Protein AF-A0A2V9UBF6-F1 (afdb_monomer)

Solvent-accessible surface area (backbone atoms only — not comparable to full-atom values): 5575 Å² total; per-residue (Å²): 131,90,56,64,65,63,50,51,53,51,42,51,51,49,51,49,48,39,55,69,41,23,30,45,96,83,71,82,54,62,39,90,66,41,74,80,34,46,72,54,48,55,58,55,69,70,48,52,74,69,54,48,52,48,40,49,52,54,27,50,80,67,75,36,40,70,65,50,43,52,33,50,34,54,44,21,60,78,66,69,36,58,70,56,33,68,60,33,52,63,54,52,55,52,62,74,74,108

Radius of gyration: 12.73 Å; Cα contacts (8 Å, |Δi|>4): 82; chains: 1; bounding box: 30×32×28 Å

Foldseek 3Di:
DPPPVVLLVVLVVLLVQCQVQ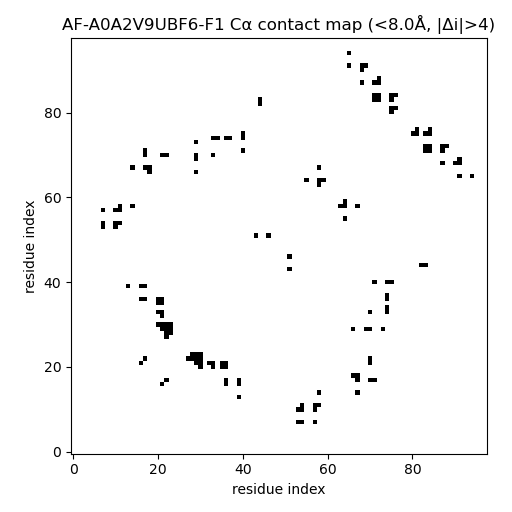QCDPPLPAGDPDLPSNVVSLVVQVPDDPVSVVSSLVSCVVVVNNLSSLRSNLVVCVVVVVVVSNVVSVVSNVVVVVD

Structure (mmCIF, N/CA/C/O backbone):
data_AF-A0A2V9UBF6-F1
#
_entry.id   AF-A0A2V9UBF6-F1
#
loop_
_atom_site.group_PDB
_atom_site.id
_atom_site.type_symbol
_atom_site.label_atom_id
_atom_site.label_alt_id
_atom_site.label_comp_id
_atom_site.label_asym_id
_atom_site.label_entity_id
_atom_site.label_seq_id
_atom_site.pdbx_PDB_ins_code
_atom_site.Cartn_x
_atom_site.Cartn_y
_atom_site.Cartn_z
_atom_site.occupancy
_atom_site.B_iso_or_equiv
_atom_site.auth_seq_id
_atom_site.auth_comp_id
_atom_site.auth_asym_id
_atom_site.auth_atom_id
_atom_site.pdbx_PDB_model_num
ATOM 1 N N . MET A 1 1 ? -17.025 20.425 9.502 1.00 43.81 1 MET A N 1
ATOM 2 C CA . MET A 1 1 ? -15.566 20.311 9.728 1.00 43.81 1 MET A CA 1
ATOM 3 C C . MET A 1 1 ? -14.948 19.706 8.470 1.00 43.81 1 MET A C 1
ATOM 5 O O . MET A 1 1 ? -15.336 18.593 8.143 1.00 43.81 1 MET A O 1
ATOM 9 N N . PRO A 1 2 ? -14.074 20.403 7.720 1.00 49.66 2 PRO A N 1
ATOM 10 C CA . PRO A 1 2 ? -13.461 19.865 6.507 1.00 49.66 2 PRO A CA 1
ATOM 11 C C . PRO A 1 2 ? -12.192 19.087 6.887 1.00 49.66 2 PRO A C 1
ATOM 13 O O . PRO A 1 2 ? -11.071 19.570 6.756 1.00 49.66 2 PRO A O 1
ATOM 16 N N . THR A 1 3 ? -12.364 17.903 7.469 1.00 58.78 3 THR A N 1
ATOM 17 C CA . THR A 1 3 ? -11.255 16.994 7.817 1.00 58.78 3 THR A CA 1
ATOM 18 C C . THR A 1 3 ? -10.953 15.984 6.709 1.00 58.78 3 THR A C 1
ATOM 20 O O . THR A 1 3 ? -9.835 15.478 6.661 1.00 58.78 3 THR A O 1
ATOM 23 N N . GLY A 1 4 ? -11.897 15.756 5.786 1.00 61.75 4 GLY A N 1
ATOM 24 C CA . GLY A 1 4 ? -11.762 14.774 4.703 1.00 61.75 4 GLY A CA 1
ATOM 25 C C . GLY A 1 4 ? -10.609 15.070 3.742 1.00 61.75 4 GLY A C 1
ATOM 26 O O . GLY A 1 4 ? -9.833 14.178 3.424 1.00 61.75 4 GLY A O 1
ATOM 27 N N . ASP A 1 5 ? -10.408 16.331 3.346 1.00 70.12 5 ASP A N 1
ATOM 28 C CA . ASP A 1 5 ? -9.336 16.656 2.396 1.00 70.12 5 ASP A CA 1
ATOM 29 C C . ASP A 1 5 ? -7.950 16.397 2.988 1.00 70.12 5 ASP A C 1
ATOM 31 O O . ASP A 1 5 ? -7.097 15.809 2.329 1.00 70.12 5 ASP A O 1
ATOM 35 N N . LYS A 1 6 ? -7.714 16.754 4.256 1.00 77.94 6 LYS A N 1
ATOM 36 C CA . LYS A 1 6 ? -6.416 16.507 4.907 1.00 77.94 6 LYS A CA 1
ATOM 37 C C . LYS A 1 6 ? -6.094 15.017 5.001 1.00 77.94 6 LYS A C 1
ATOM 39 O O . LYS A 1 6 ? -4.933 14.644 4.854 1.00 77.94 6 LYS A O 1
ATOM 44 N N . GLN A 1 7 ? -7.103 14.184 5.239 1.00 80.50 7 GLN A N 1
ATOM 45 C CA . GLN A 1 7 ? -6.930 12.741 5.346 1.00 80.50 7 GLN A CA 1
ATOM 46 C C . GLN A 1 7 ? -6.627 12.113 3.979 1.00 80.50 7 GLN A C 1
ATOM 48 O O . GLN A 1 7 ? -5.636 11.395 3.842 1.00 80.50 7 GLN A O 1
ATOM 53 N N . LYS A 1 8 ? -7.355 12.505 2.927 1.00 84.25 8 LYS A N 1
ATOM 54 C CA . LYS A 1 8 ? -7.054 12.105 1.543 1.00 84.25 8 LYS A CA 1
ATOM 55 C C . LYS A 1 8 ? -5.637 12.470 1.114 1.00 84.25 8 LYS A C 1
ATOM 57 O O . LYS A 1 8 ? -4.949 11.644 0.524 1.00 84.25 8 LYS A O 1
ATOM 62 N N . HIS A 1 9 ? -5.160 13.668 1.461 1.00 87.31 9 HIS A N 1
ATOM 63 C CA . HIS A 1 9 ? -3.783 14.077 1.160 1.00 87.31 9 HIS A CA 1
ATOM 64 C C . HIS A 1 9 ? -2.744 13.199 1.869 1.00 87.31 9 HIS A C 1
ATOM 66 O O . HIS A 1 9 ? -1.703 12.898 1.287 1.00 87.31 9 HIS A O 1
ATOM 72 N N . LYS A 1 10 ? -3.014 12.751 3.103 1.00 89.00 10 LYS A N 1
ATOM 73 C CA . LYS A 1 10 ? -2.134 11.805 3.806 1.00 89.00 10 LYS A CA 1
ATOM 74 C C . LYS A 1 10 ? -2.110 10.446 3.117 1.00 89.00 10 LYS A C 1
ATOM 76 O O . LYS A 1 10 ? -1.025 9.921 2.885 1.00 89.00 10 LYS A O 1
ATOM 81 N N . HIS A 1 11 ? -3.274 9.902 2.759 1.00 91.69 11 HIS A N 1
ATOM 82 C CA . HIS A 1 11 ? -3.354 8.629 2.043 1.00 91.69 11 HIS A CA 1
ATOM 83 C C . HIS A 1 11 ? -2.655 8.708 0.686 1.00 91.69 11 HIS A C 1
ATOM 85 O O . HIS A 1 11 ? -1.858 7.831 0.366 1.00 91.69 11 HIS A O 1
ATOM 91 N N . LEU A 1 12 ? -2.846 9.801 -0.055 1.00 91.94 12 LEU A N 1
ATOM 92 C CA . LEU A 1 12 ? -2.146 10.043 -1.314 1.00 91.94 12 LEU A CA 1
ATOM 93 C C . LEU A 1 12 ? -0.627 10.135 -1.125 1.00 91.94 12 LEU A C 1
ATOM 95 O O . LEU A 1 12 ? 0.127 9.568 -1.912 1.00 91.94 12 LEU A O 1
ATOM 99 N N . ALA A 1 13 ? -0.160 10.805 -0.069 1.00 92.12 13 ALA A N 1
ATOM 100 C CA . ALA A 1 13 ? 1.264 10.866 0.244 1.00 92.12 13 ALA A CA 1
ATOM 101 C C . ALA A 1 13 ? 1.837 9.477 0.575 1.00 92.12 13 ALA A C 1
ATOM 103 O O . ALA A 1 13 ? 2.923 9.143 0.105 1.00 92.12 13 ALA A O 1
ATOM 104 N N . SER A 1 14 ? 1.107 8.655 1.335 1.00 92.00 14 SER A N 1
ATOM 105 C CA . SER A 1 14 ? 1.503 7.271 1.619 1.00 92.00 14 SER A CA 1
ATOM 106 C C . SER A 1 14 ? 1.521 6.411 0.355 1.00 92.00 14 SER A C 1
ATOM 108 O O . SER A 1 14 ? 2.496 5.707 0.122 1.00 92.00 14 SER A O 1
ATOM 110 N N . LEU A 1 15 ? 0.503 6.516 -0.504 1.00 93.69 15 LEU A N 1
ATOM 111 C CA . LEU A 1 15 ? 0.457 5.817 -1.792 1.00 93.69 15 LEU A CA 1
ATOM 112 C C . LEU A 1 15 ? 1.622 6.220 -2.692 1.00 93.69 15 LEU A C 1
ATOM 114 O O . LEU A 1 15 ? 2.277 5.360 -3.266 1.00 93.69 15 LEU A O 1
ATOM 118 N N . SER A 1 16 ? 1.924 7.515 -2.768 1.00 92.50 16 SER A N 1
ATOM 119 C CA . SER A 1 16 ? 3.071 8.025 -3.516 1.00 92.50 16 SER A CA 1
ATOM 120 C C . SER A 1 16 ? 4.371 7.385 -3.026 1.00 92.50 16 SER A C 1
ATOM 122 O O . SER A 1 16 ? 5.108 6.810 -3.824 1.00 92.50 16 SER A O 1
ATOM 124 N N . ARG A 1 17 ? 4.617 7.371 -1.709 1.00 93.31 17 ARG A N 1
ATOM 125 C CA . ARG A 1 17 ? 5.810 6.731 -1.132 1.00 93.31 17 ARG A CA 1
ATOM 126 C C . ARG A 1 17 ? 5.859 5.230 -1.410 1.00 93.31 17 ARG A C 1
ATOM 128 O O . ARG A 1 17 ? 6.906 4.746 -1.825 1.00 93.31 17 ARG A O 1
ATOM 135 N N . LEU A 1 18 ? 4.739 4.514 -1.294 1.00 93.31 18 LEU A N 1
ATOM 136 C CA . LEU A 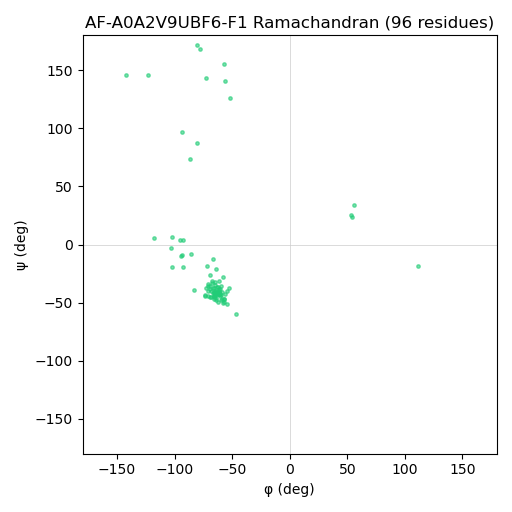1 18 ? 4.666 3.100 -1.679 1.00 93.31 18 LEU A CA 1
ATOM 137 C C . LEU A 1 18 ? 5.016 2.884 -3.153 1.00 93.31 18 LEU A C 1
ATOM 139 O O . LEU A 1 18 ? 5.698 1.920 -3.478 1.00 93.31 18 LEU A O 1
ATOM 143 N N . MET A 1 19 ? 4.563 3.753 -4.056 1.00 92.94 19 MET A N 1
ATOM 144 C CA . MET A 1 19 ? 4.833 3.600 -5.489 1.00 92.94 19 MET A CA 1
ATOM 145 C C . MET A 1 19 ? 6.279 3.937 -5.836 1.00 92.94 19 MET A C 1
ATOM 147 O O . MET A 1 19 ? 6.912 3.182 -6.567 1.00 92.94 19 MET A O 1
ATOM 151 N N . PHE A 1 20 ? 6.820 5.027 -5.292 1.00 91.44 20 PHE A N 1
ATOM 152 C CA . PHE A 1 20 ? 8.193 5.447 -5.572 1.00 91.44 20 PHE A CA 1
ATOM 153 C C . PHE A 1 20 ? 9.242 4.531 -4.942 1.00 91.44 20 PHE A C 1
ATOM 155 O O . PHE A 1 20 ? 10.284 4.305 -5.549 1.00 91.44 20 PHE A O 1
ATOM 162 N N . ASN A 1 21 ? 8.970 3.998 -3.751 1.00 92.44 21 ASN A N 1
ATOM 163 C CA . ASN A 1 21 ? 9.938 3.198 -3.003 1.00 92.44 21 ASN A CA 1
ATOM 164 C C . ASN A 1 21 ? 9.669 1.687 -3.084 1.00 92.44 21 ASN A C 1
ATOM 166 O O . ASN A 1 21 ? 10.556 0.892 -2.792 1.00 92.44 21 ASN A O 1
ATOM 170 N N . GLY A 1 22 ? 8.449 1.279 -3.440 1.00 90.19 22 GLY A N 1
ATOM 171 C CA . GLY A 1 22 ? 8.031 -0.123 -3.482 1.00 90.19 22 GLY A CA 1
ATOM 172 C C . GLY A 1 22 ? 8.183 -0.788 -4.846 1.00 90.19 22 GLY A C 1
ATOM 173 O O . GLY A 1 22 ? 8.058 -2.007 -4.925 1.00 90.19 22 GLY A O 1
ATOM 174 N N . TYR A 1 23 ? 8.487 -0.039 -5.908 1.00 90.50 23 TYR A N 1
ATOM 175 C CA . TYR A 1 23 ? 8.726 -0.571 -7.251 1.00 90.50 23 TYR A CA 1
ATOM 176 C C . TYR A 1 23 ? 10.099 -0.176 -7.782 1.00 90.50 23 TYR A C 1
ATOM 178 O O . TYR A 1 23 ? 10.594 0.921 -7.535 1.00 90.50 23 TYR A O 1
ATOM 186 N N . SER A 1 24 ? 10.697 -1.079 -8.556 1.00 80.62 24 SER A N 1
ATOM 187 C CA . SER A 1 24 ? 11.817 -0.749 -9.431 1.00 80.62 24 SER A CA 1
ATOM 188 C C . SER A 1 24 ? 11.322 -0.044 -10.701 1.00 80.62 24 SER A C 1
ATOM 190 O O . SER A 1 24 ? 10.121 -0.006 -11.000 1.00 80.62 24 SER A O 1
ATOM 192 N N . ALA A 1 25 ? 12.258 0.530 -11.463 1.00 74.12 25 ALA A N 1
ATOM 193 C CA . ALA A 1 25 ? 11.954 1.149 -12.749 1.00 74.12 25 ALA A CA 1
ATOM 194 C C . ALA A 1 25 ? 11.159 0.179 -13.646 1.00 74.12 25 ALA A C 1
ATOM 196 O O . ALA A 1 25 ? 11.581 -0.953 -13.861 1.00 74.12 25 ALA A O 1
ATOM 197 N N . GLY A 1 26 ? 10.006 0.635 -14.145 1.00 73.19 26 GLY A N 1
ATOM 198 C CA . GLY A 1 26 ? 9.092 -0.161 -14.973 1.00 73.19 26 GLY A CA 1
ATOM 199 C C . GLY A 1 26 ? 7.763 -0.518 -14.299 1.00 73.19 26 GLY A C 1
ATOM 200 O O . GLY A 1 26 ? 6.804 -0.797 -15.007 1.00 73.19 26 GLY A O 1
ATOM 201 N N . PHE A 1 27 ? 7.653 -0.437 -12.964 1.00 77.69 27 PHE A N 1
ATOM 202 C CA . PHE A 1 27 ? 6.405 -0.696 -12.215 1.00 77.69 27 PHE A CA 1
ATOM 203 C C . PHE A 1 27 ? 5.740 -2.061 -12.507 1.00 77.69 27 PHE A C 1
ATOM 205 O O . PHE A 1 27 ? 4.531 -2.219 -12.311 1.00 77.69 27 PHE A O 1
ATOM 212 N N . GLU A 1 28 ? 6.519 -3.040 -12.979 1.00 79.44 28 GLU A N 1
ATOM 213 C CA . GLU A 1 28 ? 6.035 -4.385 -13.320 1.00 79.44 28 GLU A CA 1
ATOM 214 C C . GLU A 1 28 ? 5.948 -5.291 -12.086 1.00 79.44 28 GLU A C 1
ATOM 216 O O . GLU A 1 28 ? 4.988 -6.041 -11.926 1.00 79.44 28 GLU A O 1
ATOM 221 N N . SER A 1 29 ? 6.926 -5.191 -11.182 1.00 82.19 29 SER A N 1
ATOM 222 C CA . SER A 1 29 ? 6.992 -5.988 -9.956 1.00 82.19 29 SER A CA 1
ATOM 223 C C . SER A 1 29 ? 7.523 -5.169 -8.780 1.00 82.19 29 SER A C 1
ATOM 225 O O . SER A 1 29 ? 8.425 -4.348 -8.987 1.00 82.19 29 SER A O 1
ATOM 227 N N . PRO A 1 30 ? 7.046 -5.415 -7.545 1.00 88.06 30 PRO A N 1
ATOM 228 C CA . PRO A 1 30 ? 7.614 -4.771 -6.373 1.00 88.06 30 PRO A CA 1
ATOM 229 C C . PRO A 1 30 ? 9.119 -5.033 -6.253 1.00 88.06 30 PRO A C 1
ATOM 231 O O . PRO A 1 30 ? 9.567 -6.165 -6.470 1.00 88.06 30 PRO A O 1
ATOM 234 N N . THR A 1 31 ? 9.882 -4.017 -5.847 1.00 90.25 31 THR A N 1
ATOM 235 C CA . THR A 1 31 ? 11.336 -4.116 -5.636 1.00 90.25 31 THR A CA 1
ATOM 236 C C . THR A 1 31 ? 11.686 -5.221 -4.631 1.00 90.25 31 THR A C 1
ATOM 238 O O . THR A 1 31 ? 10.858 -5.632 -3.810 1.00 90.25 31 THR A O 1
ATOM 241 N N . GLU A 1 32 ? 12.903 -5.756 -4.709 1.00 87.25 32 GLU A N 1
ATOM 242 C CA . GLU A 1 32 ? 13.405 -6.735 -3.737 1.00 87.25 32 GLU A CA 1
ATOM 243 C C . GLU A 1 32 ? 13.650 -6.095 -2.367 1.00 87.25 32 GLU A C 1
ATOM 245 O O . GLU A 1 32 ? 13.334 -6.700 -1.344 1.00 87.25 32 GLU A O 1
ATOM 250 N N . ASP A 1 33 ? 14.153 -4.857 -2.345 1.00 90.31 33 ASP A N 1
ATOM 251 C CA . ASP A 1 33 ? 14.411 -4.120 -1.108 1.00 90.31 33 ASP A CA 1
ATOM 252 C C . ASP A 1 33 ? 13.226 -3.233 -0.717 1.00 90.31 33 ASP A C 1
ATOM 254 O O . ASP A 1 33 ? 13.091 -2.105 -1.187 1.00 90.31 33 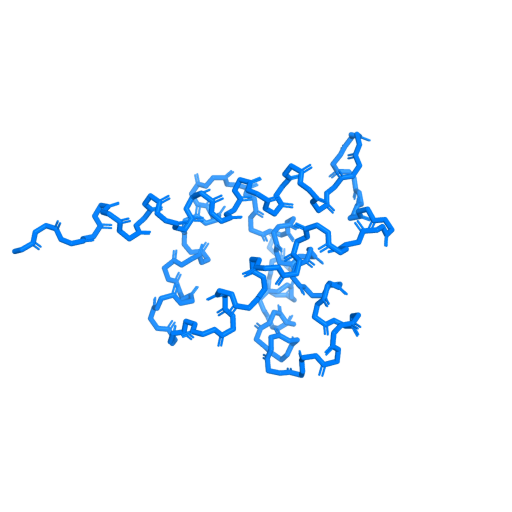ASP A O 1
ATOM 258 N N . LEU A 1 34 ? 12.384 -3.744 0.180 1.00 92.44 34 LEU A N 1
ATOM 259 C CA . LEU A 1 34 ? 11.213 -3.034 0.698 1.00 92.44 34 LEU A CA 1
ATOM 260 C C . LEU A 1 34 ? 11.467 -2.301 2.019 1.00 92.44 34 LEU A C 1
ATOM 262 O O . LEU A 1 34 ? 10.548 -1.687 2.555 1.00 92.44 34 LEU A O 1
ATOM 266 N N . ARG A 1 35 ? 12.699 -2.285 2.544 1.00 92.81 35 ARG A N 1
ATOM 267 C CA . ARG A 1 35 ? 13.014 -1.525 3.770 1.00 92.81 35 ARG A CA 1
ATOM 268 C C . ARG A 1 35 ? 12.590 -0.051 3.692 1.00 92.81 35 ARG A C 1
ATOM 270 O O . ARG A 1 35 ? 12.085 0.454 4.695 1.00 92.81 35 ARG A O 1
ATOM 277 N N . PRO A 1 36 ? 12.712 0.640 2.538 1.00 92.56 36 PRO A N 1
ATOM 278 C CA . PRO A 1 36 ? 12.274 2.028 2.418 1.00 92.56 36 PRO A CA 1
ATOM 279 C C . PRO A 1 36 ? 10.757 2.253 2.522 1.00 92.56 36 PRO A C 1
ATOM 281 O O . PRO A 1 36 ? 10.359 3.407 2.637 1.00 92.56 36 PRO A O 1
ATOM 284 N N . VAL A 1 37 ? 9.921 1.203 2.460 1.00 93.12 37 VAL A N 1
ATOM 285 C CA . VAL A 1 37 ? 8.454 1.302 2.624 1.00 93.12 37 VAL A CA 1
ATOM 286 C C . VAL A 1 37 ? 7.953 0.837 3.996 1.00 93.12 37 VAL A C 1
ATOM 288 O O . VAL A 1 37 ? 6.757 0.897 4.273 1.00 93.12 37 VAL A O 1
ATOM 291 N N . TYR A 1 38 ? 8.831 0.349 4.877 1.00 93.44 38 TYR A N 1
ATOM 292 C CA . TYR A 1 38 ? 8.422 -0.125 6.206 1.00 93.44 38 TYR A CA 1
ATOM 293 C C . TYR A 1 38 ? 7.776 0.962 7.085 1.00 93.44 38 TYR A C 1
ATOM 295 O O . TYR A 1 38 ? 6.762 0.654 7.714 1.00 93.44 38 TYR A O 1
ATOM 303 N N . PRO A 1 39 ? 8.251 2.226 7.098 1.00 92.00 39 PRO A N 1
ATOM 304 C CA . PRO A 1 39 ? 7.577 3.295 7.840 1.00 92.00 39 PRO A CA 1
ATOM 305 C C . PRO A 1 39 ? 6.134 3.533 7.369 1.00 92.00 39 PRO A C 1
ATOM 307 O O . PRO A 1 39 ? 5.238 3.809 8.169 1.00 92.00 39 PRO A O 1
ATOM 310 N N . GLU A 1 40 ? 5.875 3.400 6.066 1.00 92.44 40 GLU A N 1
ATOM 311 C CA . GLU A 1 40 ? 4.526 3.484 5.508 1.00 92.44 40 GLU A CA 1
ATOM 312 C C . GLU A 1 40 ? 3.658 2.319 5.976 1.00 92.44 40 GLU A C 1
ATOM 314 O O . GLU A 1 40 ? 2.478 2.525 6.255 1.00 92.44 40 GLU A O 1
ATOM 319 N N . LEU A 1 41 ? 4.219 1.115 6.104 1.00 92.44 41 LEU A N 1
ATOM 320 C CA . LEU A 1 41 ? 3.490 -0.039 6.625 1.00 92.44 41 LEU A CA 1
ATOM 321 C C . LEU A 1 41 ? 3.104 0.130 8.089 1.00 92.44 41 LEU A C 1
ATOM 323 O O . LEU A 1 41 ? 1.975 -0.196 8.446 1.00 92.44 41 LEU A O 1
ATOM 327 N N . GLU A 1 42 ? 3.992 0.671 8.921 1.00 90.06 42 GLU A N 1
ATOM 328 C CA . GLU A 1 42 ? 3.650 1.027 10.301 1.00 90.06 42 GLU A CA 1
ATOM 329 C C . GLU A 1 42 ? 2.473 2.009 10.324 1.00 90.06 42 GLU A C 1
ATOM 331 O O . GLU A 1 42 ? 1.480 1.768 11.012 1.00 90.06 42 GLU A O 1
ATOM 336 N N . CYS A 1 43 ? 2.520 3.050 9.486 1.00 90.19 43 CYS A N 1
ATOM 337 C CA . CYS A 1 43 ? 1.425 4.011 9.359 1.00 90.19 43 CYS A CA 1
ATOM 338 C C . CYS A 1 43 ? 0.109 3.350 8.922 1.00 90.19 43 CYS A C 1
ATOM 340 O O . CYS A 1 43 ? -0.936 3.672 9.478 1.00 90.19 43 CYS A O 1
ATOM 342 N N . ILE A 1 44 ? 0.144 2.442 7.939 1.00 92.06 44 ILE A N 1
ATOM 343 C CA . ILE A 1 44 ? -1.050 1.760 7.412 1.00 92.06 44 ILE A CA 1
ATOM 344 C C . ILE A 1 44 ? -1.603 0.766 8.436 1.00 92.06 44 ILE A C 1
ATOM 346 O O . ILE A 1 44 ? -2.811 0.708 8.629 1.00 92.06 44 ILE A O 1
ATOM 350 N N . SER A 1 45 ? -0.743 0.027 9.140 1.00 91.44 45 SER A N 1
ATOM 351 C CA . SER A 1 45 ? -1.168 -0.916 10.185 1.00 91.44 45 SER A CA 1
ATOM 352 C C . SER A 1 45 ? -1.840 -0.252 11.387 1.00 91.44 45 SER A C 1
ATOM 354 O O . SER A 1 45 ? -2.584 -0.916 12.103 1.00 91.44 45 SER A O 1
ATOM 356 N N . ALA A 1 46 ? -1.600 1.044 11.600 1.00 92.19 46 ALA A N 1
ATOM 357 C CA . ALA A 1 46 ? -2.238 1.828 12.653 1.00 92.19 46 ALA A CA 1
ATOM 358 C C . ALA A 1 46 ? -3.605 2.413 12.245 1.00 92.19 46 ALA A C 1
ATOM 360 O O . ALA A 1 46 ? -4.292 2.985 13.093 1.00 92.19 46 ALA A O 1
ATOM 361 N N . LEU A 1 47 ? -3.995 2.304 10.970 1.00 92.19 47 LEU A N 1
ATOM 362 C CA . LEU A 1 47 ? -5.283 2.793 10.480 1.00 92.19 47 LEU A CA 1
ATOM 363 C C . LEU A 1 47 ? -6.425 1.897 10.962 1.00 92.19 47 LEU A C 1
ATOM 365 O O . LEU A 1 47 ? -6.308 0.672 11.002 1.00 92.19 47 LEU A O 1
ATOM 369 N N . ASN A 1 48 ? -7.563 2.510 11.276 1.00 92.38 48 ASN A N 1
ATOM 370 C CA . ASN A 1 48 ? -8.794 1.762 11.523 1.00 92.38 48 ASN A CA 1
ATOM 371 C C . ASN A 1 48 ? -9.487 1.354 10.207 1.00 92.38 48 ASN A C 1
ATOM 373 O O . ASN A 1 48 ? -9.119 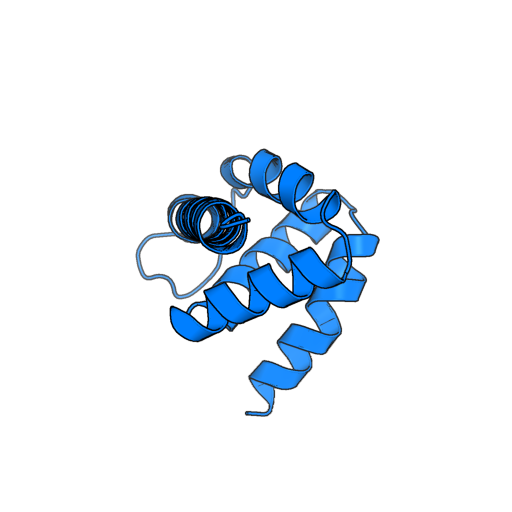1.808 9.126 1.00 92.38 48 ASN A O 1
ATOM 377 N N . GLU A 1 49 ? -10.531 0.528 10.293 1.00 90.00 49 GLU A N 1
ATOM 378 C CA . GLU A 1 49 ? -11.255 0.002 9.123 1.00 90.00 49 GLU A CA 1
ATOM 379 C C . GLU A 1 49 ? -11.776 1.089 8.167 1.00 90.00 49 GLU A C 1
ATOM 381 O O . GLU A 1 49 ? -11.664 0.940 6.951 1.00 90.00 49 GLU A O 1
ATOM 386 N N . ASN A 1 50 ? -12.293 2.207 8.692 1.00 91.31 50 ASN A N 1
ATOM 387 C CA . ASN A 1 50 ? -12.795 3.305 7.859 1.00 91.31 50 ASN A CA 1
ATOM 388 C C . ASN A 1 50 ? -11.656 4.011 7.116 1.00 91.31 50 ASN A C 1
ATOM 390 O O . ASN A 1 50 ? -11.798 4.365 5.948 1.00 91.31 50 ASN A O 1
ATOM 394 N N . GLU A 1 51 ? -10.519 4.204 7.782 1.00 93.00 51 GLU A N 1
ATOM 395 C CA . GLU A 1 51 ? -9.331 4.809 7.178 1.00 93.00 51 GLU A CA 1
ATOM 396 C C . GLU A 1 51 ? -8.667 3.874 6.161 1.00 93.00 51 GLU A C 1
ATOM 398 O O . GLU A 1 51 ? -8.159 4.337 5.143 1.00 93.00 51 GLU A O 1
ATOM 403 N N . LEU A 1 52 ? -8.696 2.559 6.395 1.00 93.06 52 LEU A N 1
ATOM 404 C CA . LEU A 1 52 ? -8.242 1.555 5.430 1.00 93.06 52 LEU A CA 1
ATOM 405 C C . LEU A 1 52 ? -9.145 1.528 4.191 1.00 93.06 52 LEU A C 1
ATOM 407 O O . LEU A 1 52 ? -8.644 1.476 3.068 1.00 93.06 52 LEU A O 1
ATOM 411 N N . ALA A 1 53 ? -10.465 1.620 4.373 1.00 92.00 53 ALA A N 1
ATOM 412 C CA . ALA A 1 53 ? -11.407 1.738 3.264 1.00 92.00 53 ALA A CA 1
ATOM 413 C C . ALA A 1 53 ? -11.187 3.037 2.468 1.00 92.00 53 ALA A C 1
ATOM 415 O O . ALA A 1 53 ? -11.169 3.009 1.236 1.00 92.00 53 ALA A O 1
ATOM 416 N N . GLU A 1 54 ? -10.952 4.167 3.146 1.00 93.56 54 GLU A N 1
ATOM 4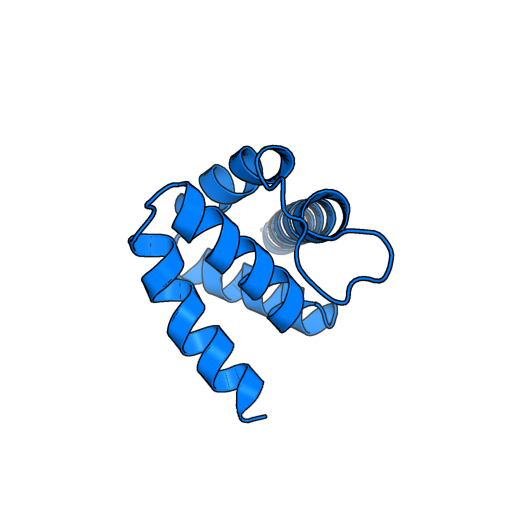17 C CA . GLU A 1 54 ? -10.613 5.433 2.486 1.00 93.56 54 GLU A CA 1
ATOM 418 C C . GLU A 1 54 ? -9.271 5.346 1.748 1.00 93.56 54 GLU A C 1
ATOM 420 O O . GLU A 1 54 ? -9.170 5.799 0.610 1.00 93.56 54 GLU A O 1
ATOM 425 N N . PHE A 1 55 ? -8.257 4.712 2.339 1.00 94.12 55 PHE A N 1
ATOM 426 C CA . PHE A 1 55 ? -6.968 4.478 1.691 1.00 94.12 55 PHE A CA 1
ATOM 427 C C . PHE A 1 55 ? -7.120 3.694 0.379 1.00 94.12 55 PHE A C 1
ATOM 429 O O . PHE A 1 55 ? -6.574 4.109 -0.645 1.00 94.12 55 PHE A O 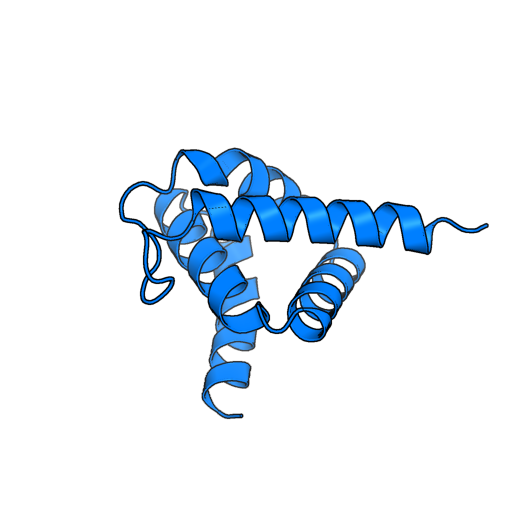1
ATOM 436 N N . VAL A 1 56 ? -7.900 2.606 0.385 1.00 94.12 56 VAL A N 1
ATOM 437 C CA . VAL A 1 56 ? -8.190 1.809 -0.821 1.00 94.12 56 VAL A CA 1
ATOM 438 C C . VAL A 1 56 ? -8.976 2.628 -1.841 1.00 94.12 56 VAL A C 1
ATOM 440 O O . VAL A 1 56 ? -8.649 2.600 -3.024 1.00 94.12 56 VAL A O 1
ATOM 443 N N . HIS A 1 57 ? -9.959 3.413 -1.400 1.00 93.31 57 HIS A N 1
ATOM 444 C CA . HIS A 1 57 ? -10.714 4.291 -2.289 1.00 93.31 57 HIS A CA 1
ATOM 445 C C . HIS A 1 57 ? -9.815 5.329 -2.976 1.00 93.31 57 HIS A C 1
ATOM 447 O O . HIS A 1 57 ? -9.925 5.541 -4.181 1.00 93.31 57 HIS A O 1
ATOM 453 N N . VAL A 1 58 ? -8.880 5.946 -2.245 1.00 93.44 58 VAL A N 1
ATOM 454 C CA . VAL A 1 58 ? -7.897 6.862 -2.840 1.00 93.44 58 VAL A CA 1
ATOM 455 C C . VAL A 1 58 ? -6.989 6.110 -3.821 1.00 93.44 58 VAL A C 1
ATOM 457 O O . VAL A 1 58 ? -6.716 6.622 -4.902 1.00 93.44 58 VAL A O 1
ATOM 460 N N . ALA A 1 59 ? -6.559 4.887 -3.506 1.00 93.50 59 ALA A N 1
ATOM 461 C CA . ALA A 1 59 ? -5.759 4.080 -4.429 1.00 93.50 59 ALA A CA 1
ATOM 462 C C . ALA A 1 59 ? -6.502 3.771 -5.744 1.00 93.50 59 ALA A C 1
ATOM 464 O O . ALA A 1 59 ? -5.889 3.826 -6.814 1.00 93.50 59 ALA A O 1
ATOM 465 N N . ASP A 1 60 ? -7.812 3.516 -5.670 1.00 93.12 60 ASP A N 1
ATOM 466 C CA . ASP A 1 60 ? -8.687 3.251 -6.821 1.00 93.12 60 ASP A CA 1
ATOM 467 C C . ASP A 1 60 ? -8.871 4.494 -7.695 1.00 93.12 60 ASP A C 1
ATOM 469 O O . ASP A 1 60 ? -8.661 4.429 -8.907 1.00 93.12 60 ASP A O 1
ATOM 473 N N . LEU A 1 61 ? -9.115 5.657 -7.077 1.00 92.88 61 LEU A N 1
ATOM 474 C CA . LEU A 1 61 ? -9.194 6.949 -7.774 1.00 92.88 61 LEU A CA 1
ATOM 475 C C . LEU A 1 61 ? -7.919 7.293 -8.557 1.00 92.88 61 LEU A C 1
ATOM 477 O O . LEU A 1 61 ? -7.979 8.017 -9.548 1.00 92.88 61 LEU A O 1
ATOM 481 N N . HIS A 1 62 ? -6.769 6.789 -8.109 1.00 90.31 62 HIS A N 1
ATOM 482 C CA . HIS A 1 62 ? -5.475 6.999 -8.753 1.00 90.31 62 HIS A CA 1
ATOM 483 C C . HIS A 1 62 ? -4.997 5.795 -9.582 1.00 90.31 62 HIS A C 1
ATOM 485 O O . HIS A 1 62 ? -3.875 5.821 -10.084 1.00 90.31 62 HIS A O 1
ATOM 491 N N . HIS A 1 63 ? -5.826 4.759 -9.756 1.00 90.38 63 HIS A N 1
ATOM 492 C CA . HIS A 1 63 ? -5.524 3.550 -10.533 1.00 90.38 63 HIS A CA 1
ATOM 493 C C . HIS A 1 63 ? -4.243 2.814 -10.091 1.00 90.38 63 HIS A C 1
ATOM 495 O O . HIS A 1 63 ? -3.518 2.227 -10.901 1.00 90.38 63 HIS A O 1
ATOM 501 N N . VAL A 1 64 ? -3.955 2.841 -8.786 1.00 92.38 64 VAL A N 1
ATOM 502 C CA . VAL A 1 64 ? -2.783 2.190 -8.176 1.00 92.38 64 VAL A CA 1
ATOM 503 C C . VAL A 1 64 ? -3.149 1.107 -7.161 1.00 92.38 64 VAL A C 1
ATOM 505 O O . VAL A 1 64 ? -2.240 0.544 -6.562 1.00 92.38 64 VAL A O 1
ATOM 508 N N . THR A 1 65 ? -4.432 0.763 -6.988 1.00 93.44 65 THR A N 1
ATOM 509 C CA . THR A 1 65 ? -4.919 -0.218 -5.994 1.00 93.44 65 THR A CA 1
ATOM 510 C C . THR A 1 65 ? -4.113 -1.510 -5.983 1.00 93.44 65 THR A C 1
ATOM 512 O O . THR A 1 65 ? -3.484 -1.828 -4.977 1.00 93.44 65 THR A O 1
ATOM 515 N N . VAL A 1 66 ? -4.060 -2.221 -7.114 1.00 91.81 66 VAL A N 1
ATOM 516 C CA . VAL A 1 66 ? -3.346 -3.504 -7.216 1.00 91.81 66 VAL A CA 1
ATOM 517 C C . VAL A 1 66 ? -1.872 -3.338 -6.864 1.00 91.81 66 VAL A C 1
ATOM 519 O O . VAL A 1 66 ? -1.344 -4.086 -6.046 1.00 91.81 66 VAL A O 1
ATOM 522 N N . ARG A 1 67 ? -1.218 -2.317 -7.428 1.00 92.56 67 ARG A N 1
ATOM 523 C CA . ARG A 1 67 ? 0.214 -2.093 -7.220 1.00 92.56 67 ARG A CA 1
ATOM 524 C C . ARG A 1 67 ? 0.533 -1.754 -5.767 1.00 92.56 67 ARG A C 1
ATOM 526 O O . ARG A 1 67 ? 1.505 -2.275 -5.223 1.00 92.56 67 ARG A O 1
ATOM 533 N N . ALA A 1 68 ? -0.277 -0.901 -5.145 1.00 93.62 68 ALA A N 1
ATOM 534 C CA . ALA A 1 68 ? -0.142 -0.511 -3.748 1.00 93.62 68 ALA A CA 1
ATOM 535 C C . ALA A 1 68 ? -0.347 -1.706 -2.821 1.00 93.62 68 ALA A C 1
ATOM 537 O O . ALA A 1 68 ? 0.499 -1.962 -1.967 1.00 93.62 68 ALA A O 1
ATOM 538 N N . LEU A 1 69 ? -1.409 -2.483 -3.036 1.00 93.62 69 LEU A N 1
ATOM 539 C CA . LEU A 1 69 ? -1.685 -3.671 -2.236 1.00 93.62 69 LEU A CA 1
ATOM 540 C C . LEU A 1 69 ? -0.610 -4.752 -2.405 1.00 93.62 69 LEU A C 1
ATOM 542 O O . LEU A 1 69 ? -0.256 -5.387 -1.422 1.00 93.62 69 LEU A O 1
ATOM 546 N N . GLN A 1 70 ? -0.023 -4.920 -3.595 1.00 93.12 70 GLN A N 1
ATOM 547 C CA . GLN A 1 70 ? 1.107 -5.838 -3.807 1.00 93.12 70 GLN A CA 1
ATOM 548 C C . GLN A 1 70 ? 2.354 -5.434 -3.008 1.00 93.12 70 GLN A C 1
ATOM 550 O O . GLN A 1 70 ? 3.032 -6.294 -2.445 1.00 93.12 70 GLN A O 1
ATOM 555 N N . VAL A 1 71 ? 2.664 -4.134 -2.936 1.00 93.94 71 VAL A N 1
ATOM 556 C CA . VAL A 1 71 ? 3.781 -3.636 -2.114 1.00 93.94 71 VAL A CA 1
ATOM 557 C C . VAL A 1 71 ? 3.494 -3.866 -0.637 1.00 93.94 71 VAL A C 1
ATOM 559 O O . VAL A 1 71 ? 4.371 -4.351 0.076 1.00 93.94 71 VAL A O 1
ATOM 562 N N . VAL A 1 72 ? 2.272 -3.569 -0.183 1.00 93.88 72 VAL A N 1
ATOM 563 C CA . VAL A 1 72 ? 1.878 -3.781 1.215 1.00 93.88 72 VAL A CA 1
ATOM 564 C C . VAL A 1 72 ? 1.904 -5.266 1.573 1.00 93.88 72 VAL A C 1
ATOM 566 O O . VAL A 1 72 ? 2.494 -5.613 2.587 1.00 93.88 72 VAL A O 1
ATOM 569 N N . GLU A 1 73 ? 1.354 -6.149 0.739 1.00 93.62 73 GLU A N 1
ATOM 570 C CA . GLU A 1 73 ? 1.376 -7.603 0.946 1.00 93.62 73 GLU A CA 1
ATOM 571 C C . GLU A 1 73 ? 2.814 -8.126 1.059 1.00 93.62 73 GLU A C 1
ATOM 573 O O . GLU A 1 73 ? 3.151 -8.822 2.022 1.00 93.62 73 GLU A O 1
ATOM 578 N N . LYS A 1 74 ? 3.685 -7.757 0.110 1.00 92.50 74 LYS A N 1
ATOM 579 C CA . LYS A 1 74 ? 5.079 -8.217 0.086 1.00 92.50 74 LYS A CA 1
ATOM 580 C C . LYS A 1 74 ? 5.871 -7.679 1.279 1.00 92.50 74 LYS A C 1
ATOM 582 O O . LYS A 1 74 ? 6.576 -8.443 1.933 1.00 92.50 74 LYS A O 1
ATOM 587 N N . ALA A 1 75 ? 5.723 -6.398 1.613 1.00 92.75 75 ALA A N 1
ATOM 588 C CA . ALA A 1 75 ? 6.409 -5.803 2.757 1.00 92.75 75 ALA A CA 1
ATOM 589 C C . ALA A 1 75 ? 5.861 -6.343 4.092 1.00 92.75 75 ALA A C 1
ATOM 591 O O . ALA A 1 75 ? 6.631 -6.590 5.017 1.00 92.75 75 ALA A O 1
ATOM 592 N N . ALA A 1 76 ? 4.555 -6.614 4.186 1.00 92.81 76 ALA A N 1
ATOM 593 C CA . ALA A 1 76 ? 3.943 -7.216 5.367 1.00 92.81 76 ALA A CA 1
ATOM 594 C C . ALA A 1 76 ? 4.403 -8.666 5.561 1.00 92.81 76 ALA A C 1
ATOM 596 O O . ALA A 1 76 ? 4.576 -9.101 6.697 1.00 92.81 76 ALA A O 1
ATOM 597 N N . ALA A 1 77 ? 4.662 -9.402 4.475 1.00 91.06 77 ALA A N 1
ATOM 598 C CA . ALA A 1 77 ? 5.315 -10.706 4.540 1.00 91.06 77 ALA A CA 1
ATOM 599 C C . ALA A 1 77 ? 6.753 -10.607 5.074 1.00 91.06 77 ALA A C 1
ATOM 601 O O . ALA A 1 77 ? 7.124 -11.415 5.920 1.00 91.06 77 ALA A O 1
ATOM 602 N N . CYS A 1 78 ? 7.531 -9.601 4.655 1.00 90.62 78 CYS A N 1
ATOM 603 C CA . CYS A 1 78 ? 8.881 -9.363 5.181 1.00 90.62 78 CYS A CA 1
ATOM 604 C C . CYS A 1 78 ? 8.900 -8.975 6.669 1.00 90.62 78 CYS A C 1
ATOM 606 O O . CYS A 1 78 ? 9.854 -9.305 7.366 1.00 90.62 78 CYS A O 1
ATOM 608 N N . LEU A 1 79 ? 7.867 -8.276 7.146 1.00 90.69 79 LEU A N 1
ATOM 609 C CA . LEU A 1 79 ? 7.730 -7.829 8.538 1.00 90.69 79 LEU A CA 1
ATOM 610 C C . LEU A 1 79 ? 6.948 -8.804 9.432 1.00 90.69 79 LEU A C 1
ATOM 612 O O . LEU A 1 79 ? 6.660 -8.472 10.578 1.00 90.69 79 LEU A O 1
ATOM 616 N N . GLU A 1 80 ? 6.540 -9.962 8.907 1.00 90.25 80 GLU A N 1
ATOM 617 C CA . GLU A 1 80 ? 5.668 -10.925 9.599 1.00 90.25 80 GLU A CA 1
ATOM 618 C C . GLU A 1 80 ? 4.357 -10.302 10.138 1.00 90.25 80 GLU A C 1
ATOM 620 O O . GLU A 1 80 ? 3.726 -10.818 11.063 1.00 90.25 80 GLU A O 1
ATOM 625 N N . ASN A 1 81 ? 3.894 -9.205 9.524 1.00 90.19 81 ASN A N 1
ATOM 626 C CA . ASN A 1 81 ? 2.679 -8.499 9.920 1.00 90.19 81 ASN A CA 1
ATOM 627 C C . ASN A 1 81 ? 1.445 -9.220 9.363 1.00 90.19 81 ASN A C 1
ATOM 629 O O . ASN A 1 81 ? 0.949 -8.925 8.273 1.00 90.19 81 ASN A O 1
ATOM 633 N N . GLN A 1 82 ? 0.950 -10.189 10.131 1.00 89.25 82 GLN A N 1
ATOM 634 C CA . GLN A 1 82 ? -0.200 -11.004 9.747 1.00 89.25 82 GLN A CA 1
ATOM 635 C C . GLN A 1 82 ? -1.461 -10.165 9.529 1.00 89.25 82 GLN A C 1
ATOM 637 O O . GLN A 1 82 ? -2.204 -10.442 8.593 1.00 89.25 82 GLN A O 1
ATOM 642 N N . SER A 1 83 ? -1.702 -9.130 10.334 1.00 89.50 83 SER A N 1
ATOM 643 C CA . SER A 1 83 ? -2.909 -8.301 10.218 1.00 89.50 83 SER A CA 1
ATOM 644 C C . SER A 1 83 ? -3.014 -7.633 8.847 1.00 89.50 83 SER A C 1
ATOM 646 O O . SER A 1 83 ? -4.051 -7.729 8.193 1.00 89.50 83 SER A O 1
ATOM 648 N N . LEU A 1 84 ? -1.925 -7.022 8.368 1.00 90.88 84 LEU A N 1
ATOM 649 C CA . LEU A 1 84 ? -1.901 -6.404 7.041 1.00 90.88 84 LEU A CA 1
ATOM 650 C C . LEU A 1 84 ? -2.035 -7.433 5.917 1.00 90.88 84 LEU A C 1
ATOM 652 O O . LEU A 1 84 ? -2.720 -7.166 4.934 1.00 90.88 84 LEU A O 1
ATOM 656 N N . ARG A 1 85 ? -1.436 -8.621 6.064 1.00 90.62 85 ARG A N 1
ATOM 657 C CA . ARG A 1 85 ? -1.574 -9.696 5.068 1.00 90.62 85 ARG A CA 1
ATOM 658 C C . ARG A 1 85 ? -3.022 -10.163 4.932 1.00 90.62 85 ARG A C 1
ATOM 660 O O . ARG A 1 85 ? -3.536 -10.182 3.819 1.00 90.62 85 ARG A O 1
ATOM 667 N N . HIS A 1 86 ? -3.687 -10.454 6.053 1.00 90.00 86 HIS A N 1
ATOM 668 C CA . HIS A 1 86 ? -5.096 -10.867 6.066 1.00 90.00 86 HIS A CA 1
ATOM 669 C C . HIS A 1 86 ? -6.026 -9.785 5.509 1.00 90.00 86 HIS A C 1
ATOM 671 O O . HIS A 1 86 ? -7.052 -10.104 4.915 1.00 90.00 86 HIS A O 1
ATOM 677 N N . TRP A 1 87 ? -5.677 -8.509 5.685 1.00 92.62 87 TRP A N 1
ATOM 678 C CA . TRP A 1 87 ? -6.423 -7.399 5.100 1.00 92.62 87 TRP A CA 1
ATOM 679 C C . TRP A 1 87 ? -6.199 -7.267 3.582 1.00 92.62 87 TRP A C 1
ATOM 681 O O . TRP A 1 87 ? -7.161 -7.077 2.839 1.00 92.62 87 TRP A O 1
ATOM 691 N N . CYS A 1 88 ? -4.958 -7.395 3.096 1.00 91.50 88 CYS A N 1
ATOM 692 C CA . CYS A 1 88 ? -4.634 -7.242 1.672 1.00 91.50 88 CYS A CA 1
ATOM 693 C C . CYS A 1 88 ? -5.109 -8.408 0.797 1.00 91.50 88 CYS A C 1
ATOM 695 O O . CYS A 1 88 ? -5.527 -8.180 -0.337 1.00 91.50 88 CYS A O 1
ATOM 697 N N . GLU A 1 89 ? 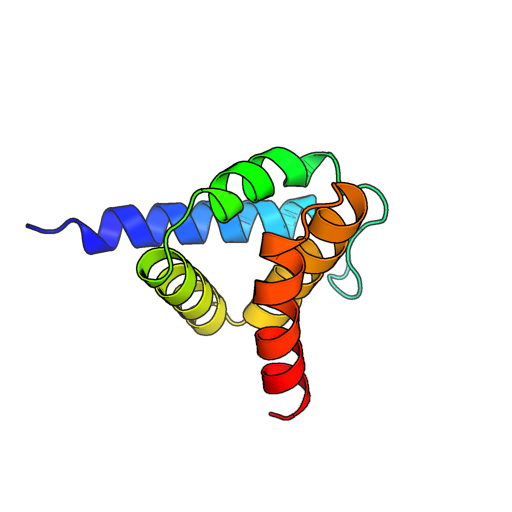-5.035 -9.642 1.292 1.00 88.50 89 GLU A N 1
ATOM 698 C CA . GLU A 1 89 ? -5.316 -10.855 0.517 1.00 88.50 89 GLU A CA 1
ATOM 699 C C . GLU A 1 89 ? -6.707 -10.866 -0.159 1.00 88.50 89 GLU A C 1
ATOM 701 O O . GLU A 1 89 ? -6.763 -11.039 -1.382 1.00 88.50 89 GLU A O 1
ATOM 706 N N . PRO A 1 90 ? -7.834 -10.607 0.542 1.00 90.31 90 PRO A N 1
ATOM 707 C CA . PRO A 1 90 ? -9.151 -10.576 -0.098 1.00 90.31 90 PRO A CA 1
ATOM 708 C C . PRO A 1 90 ? -9.321 -9.402 -1.077 1.00 90.31 90 PRO A C 1
ATOM 710 O O . PRO A 1 90 ? -10.023 -9.535 -2.083 1.00 90.31 90 PRO A O 1
ATOM 713 N N . LEU A 1 91 ? -8.663 -8.264 -0.825 1.00 90.56 91 LEU A N 1
ATOM 714 C CA . LEU A 1 91 ? -8.701 -7.100 -1.716 1.00 90.56 91 LEU A CA 1
ATOM 715 C C . LEU A 1 91 ? -7.960 -7.389 -3.028 1.00 90.56 91 LEU A C 1
ATOM 717 O O . LEU A 1 91 ? -8.484 -7.133 -4.110 1.00 90.56 91 LEU A O 1
ATOM 721 N N . LEU 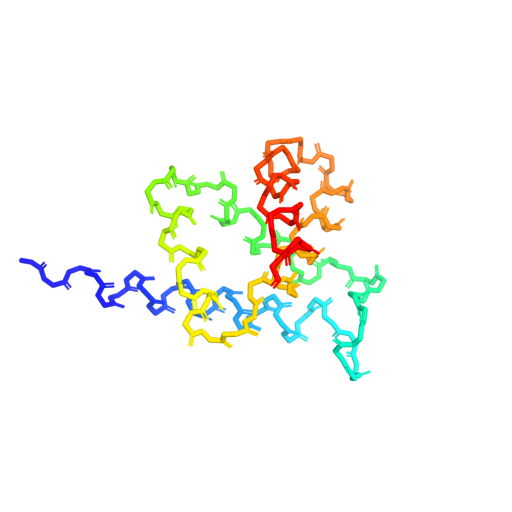A 1 92 ? -6.775 -7.999 -2.945 1.00 89.12 92 LEU A N 1
ATOM 722 C CA . LEU A 1 92 ? -6.013 -8.440 -4.114 1.00 89.12 92 LEU A CA 1
ATOM 723 C C . LEU A 1 92 ? -6.737 -9.538 -4.892 1.00 89.12 92 LEU A C 1
ATOM 725 O O . LEU A 1 92 ? -6.723 -9.519 -6.121 1.00 89.12 92 LEU A O 1
ATOM 729 N N . ALA A 1 93 ? -7.370 -10.490 -4.203 1.00 87.88 93 ALA A N 1
ATOM 730 C CA . ALA A 1 93 ? -8.159 -11.533 -4.851 1.00 87.88 93 ALA A CA 1
ATOM 731 C C . ALA A 1 93 ? -9.331 -10.943 -5.650 1.00 87.88 93 ALA A C 1
ATOM 733 O O . ALA A 1 93 ? -9.561 -11.363 -6.783 1.00 87.88 93 ALA A O 1
ATOM 734 N N . SER A 1 94 ? -10.016 -9.941 -5.092 1.00 87.31 94 SER A N 1
ATOM 735 C CA . SER A 1 94 ? -11.136 -9.258 -5.749 1.00 87.31 94 SER A CA 1
ATOM 736 C C . SER A 1 94 ? -10.685 -8.491 -6.994 1.00 87.31 94 SER A C 1
ATOM 738 O O . SER A 1 94 ? -11.288 -8.623 -8.055 1.00 87.31 94 SER A O 1
ATOM 740 N N . GLU A 1 95 ? -9.581 -7.748 -6.904 1.00 84.69 95 GLU A N 1
ATOM 741 C CA . GLU A 1 95 ? -9.049 -6.981 -8.038 1.00 84.69 95 GLU A CA 1
ATOM 742 C C . GLU A 1 95 ? -8.469 -7.870 -9.152 1.00 84.69 95 GLU A C 1
ATOM 744 O O . GLU A 1 95 ? -8.479 -7.480 -10.313 1.00 84.69 95 GLU A O 1
ATOM 749 N N . ARG A 1 96 ? -8.003 -9.089 -8.845 1.00 80.25 96 ARG A N 1
ATOM 750 C CA . ARG A 1 96 ? -7.564 -10.065 -9.866 1.00 80.25 96 ARG A CA 1
ATOM 751 C C . ARG A 1 96 ? -8.720 -10.679 -10.664 1.00 80.25 96 ARG A C 1
ATOM 753 O O . ARG A 1 96 ? -8.468 -11.272 -11.709 1.00 80.25 96 ARG A O 1
ATOM 760 N N . GLN A 1 97 ? -9.948 -10.606 -10.154 1.00 78.81 97 GLN A N 1
ATOM 761 C CA . GLN A 1 97 ? -11.148 -11.148 -10.805 1.00 78.81 97 GLN A CA 1
ATOM 762 C C . GLN A 1 97 ? -11.907 -10.108 -11.643 1.00 78.81 97 GLN A C 1
ATOM 764 O O . GLN A 1 97 ? -12.849 -10.476 -12.345 1.00 78.81 97 GLN A O 1
ATOM 769 N N . ARG A 1 98 ? -11.528 -8.833 -11.531 1.00 71.06 98 ARG A N 1
ATOM 770 C CA . ARG A 1 98 ? -12.171 -7.681 -12.165 1.00 71.06 98 ARG A CA 1
ATOM 771 C C . ARG A 1 98 ? -11.590 -7.403 -13.550 1.00 71.06 98 ARG A C 1
ATOM 773 O O . ARG A 1 98 ? -12.385 -6.968 -14.412 1.00 71.06 98 ARG A O 1
#

Nearest PDB structures (foldseek):
  6jx6-assembly1_C  TM=3.429E-01  e=6.349E+00  Homo sapiens

Sequence (98 aa):
MPTGDKQKHKHLASLSRLMFNGYSAGFESPTEDLRPVYPELECISALNENELAEFVHVADLHHVTVRALQVVEKAAACL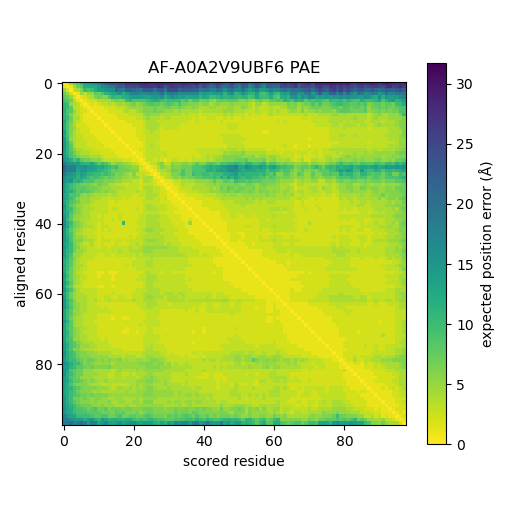ENQSLRHWCEPLLASERQR

pLDDT: mean 88.16, std 8.96, range [43.81, 94.12]

Mean predicted aligned error: 4.56 Å

Secondary structure (DSSP, 8-state):
---HHHHHHHHHHHHHHHHHHHB-TTSSSB-S--GGGHHHHHHHHT--HHHHHHHHHHHHHTT-HHHHHHHHHHHHHHTT-HHHHHHHHHHHHHHHT-